Protein AF-A0A9D7IY00-F1 (afdb_monomer_lite)

Radius of gyration: 19.32 Å; chains: 1; bounding box: 45×52×50 Å

Secondary structure (DSSP, 8-state):
----HHHHHHHHHHHHHHHHHHHHHHHHHSS--SS-THHHHHHHHHHHHHHHHHS-HHHHHHHHHHHHHHHHHHHHHHHH-TTT-S----TTS-SEETTEETTHHHHHHHHHHHHHHHHHHHHHS-HHHHHHHHHTTTS-----

Structure (mmCIF, N/CA/C/O backbone):
data_AF-A0A9D7IY00-F1
#
_entry.id   AF-A0A9D7IY00-F1
#
loop_
_atom_site.group_PDB
_atom_site.id
_atom_site.type_symbol
_atom_site.label_atom_id
_atom_site.label_alt_id
_atom_site.label_comp_id
_atom_site.label_asym_id
_atom_site.label_entity_id
_atom_site.label_seq_id
_atom_site.pdbx_PDB_ins_code
_atom_site.Cartn_x
_atom_site.Cartn_y
_atom_site.Cartn_z
_atom_site.occupancy
_atom_site.B_iso_or_equiv
_atom_site.auth_seq_id
_atom_site.auth_comp_id
_atom_site.auth_asym_id
_atom_site.auth_atom_id
_atom_site.pdbx_PDB_model_num
ATOM 1 N N . MET A 1 1 ? -15.629 5.631 11.033 1.00 48.62 1 MET A N 1
ATOM 2 C CA . MET A 1 1 ? -16.657 5.707 9.972 1.00 48.62 1 MET A CA 1
ATOM 3 C C . MET A 1 1 ? -17.223 4.306 9.807 1.00 48.62 1 MET A C 1
ATOM 5 O O . MET A 1 1 ? -16.429 3.387 9.663 1.00 48.62 1 MET A O 1
ATOM 9 N N . LYS A 1 2 ? -18.539 4.094 9.934 1.00 55.34 2 LYS A N 1
ATOM 10 C CA . LYS A 1 2 ? -19.134 2.770 9.677 1.00 55.34 2 LYS A CA 1
ATOM 11 C C . LYS A 1 2 ? -19.078 2.538 8.167 1.00 55.34 2 LYS A C 1
ATOM 13 O O . LYS A 1 2 ? -19.921 3.052 7.443 1.00 55.34 2 LYS A O 1
ATOM 18 N N . PHE A 1 3 ? -18.034 1.866 7.693 1.00 66.94 3 PHE A N 1
ATOM 19 C CA . PHE A 1 3 ? -17.904 1.532 6.280 1.00 66.94 3 PHE A CA 1
ATOM 20 C C . PHE A 1 3 ? -19.067 0.611 5.888 1.00 66.94 3 PHE A C 1
ATOM 22 O O . PHE A 1 3 ? -19.415 -0.298 6.649 1.00 66.94 3 PHE A O 1
ATOM 29 N N . ASN A 1 4 ? -19.712 0.866 4.747 1.00 83.38 4 ASN A N 1
ATOM 30 C CA . ASN A 1 4 ? -20.816 0.024 4.298 1.00 83.38 4 ASN A CA 1
ATOM 31 C C . ASN A 1 4 ? -20.279 -1.399 4.090 1.00 83.38 4 ASN A C 1
ATOM 33 O O . ASN A 1 4 ? -19.357 -1.599 3.298 1.00 83.38 4 ASN A O 1
ATOM 37 N N . ARG A 1 5 ? -20.841 -2.379 4.808 1.00 86.56 5 ARG A N 1
ATOM 38 C CA . ARG A 1 5 ? -20.396 -3.781 4.753 1.00 86.56 5 ARG A CA 1
ATOM 39 C C . ARG A 1 5 ? -20.371 -4.309 3.321 1.00 86.56 5 ARG A C 1
ATOM 41 O O . ARG A 1 5 ? -19.444 -5.020 2.964 1.00 86.56 5 ARG A O 1
ATOM 48 N N . ILE A 1 6 ? -21.332 -3.884 2.499 1.00 89.62 6 ILE A N 1
ATOM 49 C CA . ILE A 1 6 ? -21.407 -4.249 1.081 1.00 89.62 6 ILE A CA 1
ATOM 50 C C . ILE A 1 6 ? -20.176 -3.735 0.326 1.00 89.62 6 ILE A C 1
ATOM 52 O O . ILE A 1 6 ? -19.508 -4.503 -0.357 1.00 89.62 6 ILE A O 1
ATOM 56 N N . VAL A 1 7 ? -19.828 -2.457 0.496 1.00 90.75 7 VAL A N 1
ATOM 57 C CA . VAL A 1 7 ? -18.662 -1.854 -0.171 1.00 90.75 7 VAL A CA 1
ATOM 58 C C . VAL A 1 7 ? -17.374 -2.534 0.285 1.00 90.75 7 VAL A C 1
ATOM 60 O O . VAL A 1 7 ? -16.514 -2.825 -0.538 1.00 90.75 7 VAL A O 1
ATOM 63 N N . PHE A 1 8 ? -17.250 -2.845 1.579 1.00 92.25 8 PHE A N 1
ATOM 64 C CA . PHE A 1 8 ? -16.081 -3.563 2.091 1.00 92.25 8 PHE A CA 1
ATOM 65 C C . PHE A 1 8 ? -15.937 -4.939 1.435 1.00 92.25 8 PHE A C 1
ATOM 67 O O . PHE A 1 8 ? -14.863 -5.278 0.945 1.00 92.25 8 PHE A O 1
ATOM 74 N N . SER A 1 9 ? -17.026 -5.709 1.370 1.00 93.25 9 SER A N 1
ATOM 75 C CA . SER A 1 9 ? -17.038 -7.019 0.718 1.00 93.25 9 SER A CA 1
ATOM 76 C C . SER A 1 9 ? -16.682 -6.938 -0.767 1.00 93.25 9 SER A C 1
ATOM 78 O O . SER A 1 9 ? -15.935 -7.785 -1.249 1.00 93.25 9 SER A O 1
ATOM 80 N N . ILE A 1 10 ? -17.150 -5.907 -1.478 1.00 95.38 10 ILE A N 1
ATOM 81 C CA . ILE A 1 10 ? -16.789 -5.673 -2.884 1.00 95.38 10 ILE A CA 1
ATOM 82 C C . ILE A 1 10 ? -15.284 -5.424 -3.022 1.00 95.38 10 ILE A C 1
ATOM 84 O O . ILE A 1 10 ? -14.643 -6.051 -3.861 1.00 95.38 10 ILE A O 1
ATOM 88 N N . LEU A 1 11 ? -14.703 -4.562 -2.182 1.00 95.38 11 LEU A N 1
ATOM 89 C CA . LEU A 1 11 ? -13.265 -4.275 -2.219 1.00 95.38 11 LEU A CA 1
ATOM 90 C C . LEU A 1 11 ? -12.424 -5.523 -1.925 1.00 95.38 11 LEU A C 1
ATOM 92 O O . LEU A 1 11 ? -11.430 -5.766 -2.604 1.00 95.38 11 LEU A O 1
ATOM 96 N N . VAL A 1 12 ? -12.839 -6.337 -0.949 1.00 95.88 12 VAL A N 1
ATOM 97 C CA . VAL A 1 12 ? -12.171 -7.609 -0.630 1.00 95.88 12 VAL A CA 1
ATOM 98 C C . VAL A 1 12 ? -12.270 -8.587 -1.799 1.00 95.88 12 VAL A C 1
ATOM 100 O O . VAL A 1 12 ? -11.276 -9.219 -2.147 1.00 95.88 12 VAL A O 1
ATOM 103 N N . CYS A 1 13 ? -13.441 -8.697 -2.430 1.00 97.00 13 CYS A N 1
ATOM 104 C CA . CYS A 1 13 ? -13.633 -9.562 -3.591 1.00 97.00 13 CYS A CA 1
ATOM 105 C C . CYS A 1 13 ? -12.755 -9.116 -4.768 1.00 97.00 13 CYS A C 1
ATOM 107 O O . CYS A 1 13 ? -12.029 -9.934 -5.329 1.00 97.00 13 CYS A O 1
ATOM 109 N N . ALA A 1 14 ? -12.733 -7.817 -5.077 1.00 96.56 14 ALA A N 1
ATOM 110 C CA . ALA A 1 14 ? -11.860 -7.259 -6.105 1.00 96.56 14 ALA A CA 1
ATOM 111 C C . ALA A 1 14 ? -10.378 -7.553 -5.814 1.00 96.56 14 ALA A C 1
ATOM 113 O O . ALA A 1 14 ? -9.643 -7.981 -6.703 1.00 96.56 14 ALA A O 1
ATOM 114 N N . TYR A 1 15 ? -9.952 -7.406 -4.556 1.00 96.38 15 TYR A N 1
ATOM 115 C CA . TYR A 1 15 ? -8.581 -7.697 -4.143 1.00 96.38 15 TYR A CA 1
ATOM 116 C C . TYR A 1 15 ? -8.236 -9.176 -4.307 1.00 96.38 15 TYR A C 1
ATOM 118 O O . TYR A 1 15 ? -7.178 -9.503 -4.841 1.00 96.38 15 TYR A O 1
ATOM 126 N N . ALA A 1 16 ? -9.145 -10.069 -3.912 1.00 96.19 16 ALA A N 1
ATOM 127 C CA . ALA A 1 16 ? -8.974 -11.508 -4.071 1.00 96.19 16 ALA A CA 1
ATOM 128 C C . ALA A 1 16 ? -8.878 -11.919 -5.549 1.00 96.19 16 ALA A C 1
ATOM 130 O O . ALA A 1 16 ? -8.030 -12.739 -5.893 1.00 96.19 16 ALA A O 1
ATOM 131 N N . VAL A 1 17 ? -9.689 -11.319 -6.428 1.00 95.81 17 VAL A N 1
ATOM 132 C CA . VAL A 1 17 ? -9.626 -11.560 -7.879 1.00 95.81 17 VAL A CA 1
ATOM 133 C C . VAL A 1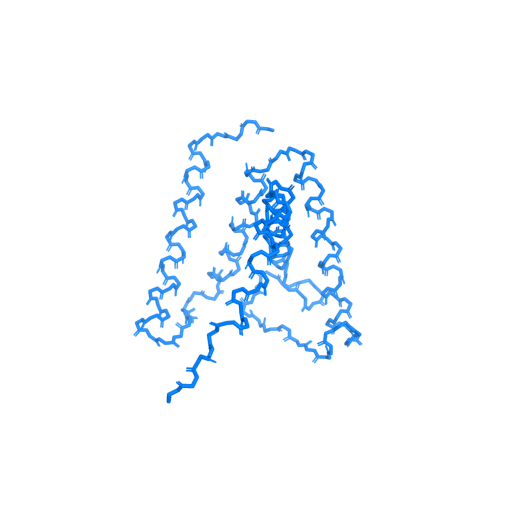 17 ? -8.281 -11.117 -8.447 1.00 95.81 17 VAL A C 1
ATOM 135 O O . VAL A 1 17 ? -7.642 -11.884 -9.164 1.00 95.81 17 VAL A O 1
ATOM 138 N N . MET A 1 18 ? -7.811 -9.916 -8.098 1.00 94.38 18 MET A N 1
ATOM 139 C CA . MET A 1 18 ? -6.505 -9.429 -8.552 1.00 94.38 18 MET A CA 1
ATOM 140 C C . MET A 1 18 ? -5.354 -10.287 -8.023 1.00 94.38 18 MET A C 1
ATOM 142 O O . MET A 1 18 ? -4.427 -10.598 -8.768 1.00 94.38 18 MET A O 1
ATOM 146 N N . TRP A 1 19 ? -5.427 -10.703 -6.758 1.00 94.06 19 TRP A N 1
ATOM 147 C CA . TRP A 1 19 ? -4.439 -11.589 -6.149 1.00 94.06 19 TRP A CA 1
ATOM 148 C C . TRP A 1 19 ? -4.385 -12.943 -6.862 1.00 94.06 19 TRP A C 1
ATOM 150 O O . TRP A 1 19 ? -3.308 -13.393 -7.249 1.00 94.06 19 TRP A O 1
ATOM 160 N N . ALA A 1 20 ? -5.547 -13.564 -7.090 1.00 94.00 20 ALA A N 1
ATOM 161 C CA . ALA A 1 20 ? -5.649 -14.848 -7.773 1.00 94.00 20 ALA A CA 1
ATOM 162 C C . ALA A 1 20 ? -5.193 -14.753 -9.235 1.00 94.00 20 ALA A C 1
ATOM 164 O O . ALA A 1 20 ? -4.483 -15.636 -9.706 1.00 94.00 20 ALA A O 1
ATOM 165 N N . GLY A 1 21 ? -5.543 -13.671 -9.936 1.00 91.19 21 GLY A N 1
ATOM 166 C CA . GLY A 1 21 ? -5.091 -13.419 -11.304 1.00 91.19 21 GLY A CA 1
ATOM 167 C C . GLY A 1 21 ? -3.577 -13.223 -11.392 1.00 91.19 21 GLY A C 1
ATOM 168 O O . GLY A 1 21 ? -2.925 -13.849 -12.224 1.00 91.19 21 GLY A O 1
ATOM 169 N N . GLY A 1 22 ? -3.002 -12.415 -10.496 1.00 88.81 22 GLY A N 1
ATOM 170 C CA . GLY A 1 22 ? -1.556 -12.194 -10.428 1.00 88.81 22 GLY A CA 1
ATOM 171 C C . GLY A 1 22 ? -0.784 -13.474 -10.108 1.00 88.81 22 GLY A C 1
ATOM 172 O O . GLY A 1 22 ? 0.179 -13.805 -10.802 1.00 88.81 22 GLY A O 1
ATOM 173 N N . LEU A 1 23 ? -1.241 -14.231 -9.106 1.00 90.25 23 LEU A N 1
ATOM 174 C CA . LEU A 1 23 ? -0.638 -15.510 -8.737 1.00 90.25 23 LEU A CA 1
ATOM 175 C C . LEU A 1 23 ? -0.795 -16.553 -9.851 1.00 90.25 23 LEU A C 1
ATOM 177 O O . LEU A 1 23 ? 0.167 -17.237 -10.186 1.00 90.25 23 LEU A O 1
ATOM 181 N N . GLY A 1 24 ? -1.980 -16.648 -10.455 1.00 91.56 24 GLY A N 1
ATOM 182 C CA . GLY A 1 24 ? -2.261 -17.566 -11.555 1.00 91.56 24 GLY A CA 1
ATOM 183 C C . GLY A 1 24 ? -1.379 -17.291 -12.769 1.00 91.56 24 GLY A C 1
ATOM 184 O O . GLY A 1 24 ? -0.765 -18.212 -13.299 1.00 91.56 24 GLY A O 1
ATOM 185 N N . HIS A 1 25 ? -1.234 -16.026 -13.166 1.00 89.75 25 HIS A N 1
ATOM 186 C CA . HIS A 1 25 ? -0.357 -15.651 -14.274 1.00 89.75 25 HIS A CA 1
ATOM 187 C C . HIS A 1 25 ? 1.113 -15.982 -13.966 1.00 89.75 25 HIS A C 1
ATOM 189 O O . HIS A 1 25 ? 1.822 -16.503 -14.826 1.00 89.75 25 HIS A O 1
ATOM 195 N N . TYR A 1 26 ? 1.567 -15.759 -12.728 1.00 88.00 26 TYR A N 1
ATOM 196 C CA . TYR A 1 26 ? 2.929 -16.108 -12.322 1.00 88.00 26 TYR A CA 1
ATOM 197 C C . TYR A 1 26 ? 3.174 -17.625 -12.316 1.00 88.00 26 TYR A C 1
ATOM 199 O O . TYR A 1 26 ? 4.203 -18.073 -12.811 1.00 88.00 26 TYR A O 1
ATOM 207 N N . ILE A 1 27 ? 2.225 -18.424 -11.816 1.00 92.94 27 ILE A N 1
ATOM 208 C CA . ILE A 1 27 ? 2.336 -19.892 -11.788 1.00 92.94 27 ILE A CA 1
ATOM 209 C C . ILE A 1 27 ? 2.292 -20.481 -13.204 1.00 92.94 27 ILE A C 1
ATOM 211 O O . ILE A 1 27 ? 3.067 -21.381 -13.512 1.00 92.94 27 ILE A O 1
ATOM 215 N N . LEU A 1 28 ? 1.399 -19.988 -14.067 1.00 93.06 28 LEU A N 1
ATOM 216 C CA . LEU A 1 28 ? 1.190 -20.549 -15.405 1.00 93.06 28 LEU A CA 1
ATOM 217 C C . LEU A 1 28 ? 2.241 -20.089 -16.422 1.00 93.06 28 LEU A C 1
ATOM 219 O O . LEU A 1 28 ? 2.612 -20.857 -17.305 1.00 93.06 28 LEU A O 1
ATOM 223 N N . LEU A 1 29 ? 2.693 -18.835 -16.329 1.00 89.88 29 LEU A N 1
ATOM 224 C CA . LEU A 1 29 ? 3.535 -18.200 -17.351 1.00 89.88 29 LEU A CA 1
ATOM 225 C C . LEU A 1 29 ? 4.916 -17.780 -16.829 1.00 89.88 29 LEU A C 1
ATOM 227 O O . LEU A 1 29 ? 5.725 -17.278 -17.608 1.00 89.88 29 LEU A O 1
ATOM 231 N N . GLY A 1 30 ? 5.197 -17.948 -15.531 1.00 89.44 30 GLY A N 1
ATOM 232 C CA . GLY A 1 30 ? 6.494 -17.633 -14.916 1.00 89.44 30 GLY A CA 1
ATOM 233 C C . GLY A 1 30 ? 6.835 -16.141 -14.858 1.00 89.44 30 GLY A C 1
ATOM 234 O O . GLY A 1 30 ? 7.969 -15.773 -14.562 1.00 89.44 30 GLY A O 1
ATOM 235 N N . ARG A 1 31 ? 5.882 -15.262 -15.181 1.00 81.56 31 ARG A N 1
ATOM 236 C CA . ARG A 1 31 ? 6.089 -13.811 -15.284 1.00 81.56 31 ARG A CA 1
ATOM 237 C C . ARG A 1 31 ? 4.832 -13.054 -14.867 1.00 81.56 31 ARG A C 1
ATOM 239 O O . ARG A 1 31 ? 3.758 -13.648 -14.888 1.00 81.56 31 ARG A O 1
ATOM 246 N N . PRO A 1 32 ? 4.919 -11.771 -14.488 1.00 80.56 32 PRO A N 1
ATOM 247 C CA . PRO A 1 32 ? 3.735 -10.934 -14.312 1.00 80.56 32 PRO A CA 1
ATOM 248 C C . PRO A 1 32 ? 3.048 -10.632 -15.661 1.00 80.56 32 PRO A C 1
ATOM 250 O O . PRO A 1 32 ? 3.703 -10.714 -16.706 1.00 80.56 32 PRO A O 1
ATOM 253 N N . PRO A 1 33 ? 1.748 -10.284 -15.653 1.00 80.12 33 PRO A N 1
ATOM 254 C CA . PRO A 1 33 ? 1.024 -9.872 -16.855 1.00 80.12 33 PRO A CA 1
ATOM 255 C C . PRO A 1 33 ? 1.627 -8.581 -17.415 1.00 80.12 33 PRO A C 1
ATOM 257 O O . PRO A 1 33 ? 1.570 -7.525 -16.786 1.00 80.12 33 PRO A O 1
ATOM 260 N N . LEU A 1 34 ? 2.254 -8.683 -18.588 1.00 80.50 34 LEU A N 1
ATOM 261 C CA . LEU A 1 34 ? 2.904 -7.555 -19.272 1.00 80.50 34 LEU A CA 1
ATOM 262 C C . LEU A 1 34 ? 1.895 -6.700 -20.052 1.00 80.50 34 LEU A C 1
ATOM 264 O O . LEU A 1 34 ? 2.137 -5.527 -20.313 1.00 80.50 34 LEU A O 1
ATOM 268 N N . ASP A 1 35 ? 0.762 -7.298 -20.399 1.00 84.94 35 ASP A N 1
ATOM 269 C CA . ASP A 1 35 ? -0.404 -6.700 -21.046 1.00 84.94 35 ASP A CA 1
ATOM 270 C C . ASP A 1 35 ? -1.238 -5.827 -20.091 1.00 84.94 35 ASP A C 1
ATOM 272 O O . ASP A 1 35 ? -2.010 -4.978 -20.538 1.00 84.94 35 ASP A O 1
ATOM 276 N N . ALA A 1 36 ? -1.040 -5.973 -18.777 1.00 86.50 36 ALA A N 1
ATOM 277 C CA . ALA A 1 36 ? -1.718 -5.190 -17.747 1.00 86.50 36 ALA A CA 1
ATOM 278 C C . ALA A 1 36 ? -0.722 -4.518 -16.775 1.00 86.50 36 ALA A C 1
ATOM 280 O O . ALA A 1 36 ? -0.722 -4.826 -15.580 1.00 86.50 36 ALA A O 1
ATOM 281 N N . PRO A 1 37 ? 0.102 -3.551 -17.234 1.00 84.88 37 PRO A N 1
ATOM 282 C CA . PRO A 1 37 ? 1.113 -2.898 -16.390 1.00 84.88 37 PRO A CA 1
ATOM 283 C C . PRO A 1 37 ? 0.504 -2.147 -15.191 1.00 84.88 37 PRO A C 1
ATOM 285 O O . PRO A 1 37 ? 1.108 -2.051 -14.128 1.00 84.88 37 PRO A O 1
ATOM 288 N N . TRP A 1 38 ? -0.739 -1.678 -15.322 1.00 89.69 38 TRP A N 1
ATOM 289 C CA . TRP A 1 38 ? -1.488 -1.000 -14.261 1.00 89.69 38 TRP A CA 1
ATOM 290 C C . TRP A 1 38 ? -1.897 -1.925 -13.104 1.00 89.69 38 TRP A C 1
ATOM 292 O O . TRP A 1 38 ? -2.216 -1.436 -12.016 1.00 89.69 38 TRP A O 1
ATOM 302 N N . ALA A 1 39 ? -1.907 -3.247 -13.313 1.00 92.31 39 ALA A N 1
ATOM 303 C CA . ALA A 1 39 ? -2.459 -4.201 -12.355 1.00 92.31 39 ALA A CA 1
ATOM 304 C C . ALA A 1 39 ? -1.699 -4.183 -11.023 1.00 92.31 39 ALA A C 1
ATOM 306 O O . ALA A 1 39 ? -2.321 -4.222 -9.963 1.00 92.31 39 ALA A O 1
ATOM 307 N N . ALA A 1 40 ? -0.370 -4.049 -11.061 1.00 91.69 40 ALA A N 1
ATOM 308 C CA . ALA A 1 40 ? 0.455 -3.983 -9.856 1.00 91.69 40 ALA A CA 1
ATOM 309 C C . ALA A 1 40 ? 0.152 -2.725 -9.020 1.00 91.69 40 ALA A C 1
ATOM 311 O O . ALA A 1 40 ? -0.077 -2.821 -7.812 1.00 91.69 40 ALA A O 1
ATOM 312 N N . SER A 1 41 ? 0.068 -1.557 -9.667 1.00 94.81 41 SER A N 1
ATOM 313 C CA . SER A 1 41 ? -0.312 -0.303 -9.006 1.00 94.81 41 SER A CA 1
ATOM 314 C C . SER A 1 41 ? -1.717 -0.371 -8.412 1.00 94.81 41 SER A C 1
ATOM 316 O O . SER A 1 41 ? -1.915 -0.017 -7.250 1.00 94.81 41 SER A O 1
ATOM 318 N N . ALA A 1 42 ? -2.693 -0.860 -9.180 1.00 94.81 42 ALA A N 1
ATOM 319 C CA . ALA A 1 42 ? -4.072 -0.989 -8.720 1.00 94.81 42 ALA A CA 1
ATOM 320 C C . ALA A 1 42 ? -4.199 -1.974 -7.546 1.00 94.81 42 ALA A C 1
ATOM 322 O O . ALA A 1 42 ? -4.915 -1.690 -6.585 1.00 94.81 42 ALA A O 1
ATOM 323 N N . PHE A 1 43 ? -3.456 -3.082 -7.571 1.00 95.19 43 PHE A N 1
ATOM 324 C CA . PHE A 1 43 ? -3.428 -4.061 -6.487 1.00 95.19 43 PHE A CA 1
ATOM 325 C C . PHE A 1 43 ? -2.898 -3.455 -5.180 1.00 95.19 43 PHE A C 1
ATOM 327 O O . PHE A 1 43 ? -3.516 -3.617 -4.125 1.00 95.19 43 PHE A O 1
ATOM 334 N N . LEU A 1 44 ? -1.788 -2.711 -5.249 1.00 96.00 44 LEU A N 1
ATOM 335 C CA . LEU A 1 44 ? -1.216 -2.029 -4.085 1.00 96.00 44 LEU A CA 1
ATOM 336 C C . LEU A 1 44 ? -2.140 -0.932 -3.550 1.00 96.00 44 LEU A C 1
ATOM 338 O O . LEU A 1 44 ? -2.340 -0.848 -2.338 1.00 96.00 44 LEU A O 1
ATOM 342 N N . LEU A 1 45 ? -2.742 -0.128 -4.430 1.00 96.75 45 LEU A N 1
ATOM 343 C CA . LEU A 1 45 ? -3.721 0.886 -4.028 1.00 96.75 45 LEU A CA 1
ATOM 344 C C . LEU A 1 45 ? -4.918 0.255 -3.318 1.00 96.75 45 LEU A C 1
ATOM 346 O O . LEU A 1 45 ? -5.323 0.722 -2.254 1.00 96.75 45 LEU A O 1
ATOM 350 N N . LEU A 1 46 ? -5.454 -0.833 -3.870 1.00 97.06 46 LEU A N 1
ATOM 351 C CA . LEU A 1 46 ? -6.577 -1.549 -3.280 1.00 97.06 46 LEU A CA 1
ATOM 352 C C . LEU A 1 46 ? -6.221 -2.127 -1.903 1.00 97.06 46 LEU A C 1
ATOM 354 O O . LEU A 1 46 ? -7.025 -2.025 -0.975 1.00 97.06 46 LEU A O 1
ATOM 358 N N . ALA A 1 47 ? -5.001 -2.648 -1.736 1.00 96.94 47 ALA A N 1
ATOM 359 C CA . ALA A 1 47 ? -4.492 -3.084 -0.436 1.00 96.94 47 ALA A CA 1
ATOM 360 C C . ALA A 1 47 ? -4.451 -1.929 0.581 1.00 96.94 47 ALA A C 1
ATOM 362 O O . ALA A 1 47 ? -4.924 -2.078 1.709 1.00 96.94 47 ALA A O 1
ATOM 363 N N . GLY A 1 48 ? -3.939 -0.761 0.179 1.00 96.44 48 GLY A N 1
ATOM 364 C CA . GLY A 1 48 ? -3.905 0.437 1.021 1.00 96.44 48 GLY A CA 1
ATOM 365 C C . GLY A 1 48 ? -5.301 0.911 1.431 1.00 96.44 48 GLY A C 1
ATOM 366 O O . GLY A 1 48 ? -5.549 1.173 2.610 1.00 96.44 48 GLY A O 1
ATOM 367 N N . ILE A 1 49 ? -6.243 0.946 0.482 1.00 95.62 49 ILE A N 1
ATOM 368 C CA . ILE A 1 49 ? -7.649 1.290 0.740 1.00 95.62 49 ILE A CA 1
ATOM 369 C C . ILE A 1 49 ? -8.268 0.312 1.743 1.00 95.62 49 ILE A C 1
ATOM 371 O O . ILE A 1 49 ? -8.929 0.749 2.686 1.00 95.62 49 ILE A O 1
ATOM 375 N N . LEU A 1 50 ? -8.034 -0.993 1.581 1.00 95.62 50 LEU A N 1
ATOM 376 C CA . LEU A 1 50 ? -8.538 -2.009 2.506 1.00 95.62 50 LEU A CA 1
ATOM 377 C C . LEU A 1 50 ? -7.984 -1.826 3.921 1.00 95.62 50 LEU A C 1
ATOM 379 O O . LEU A 1 50 ? -8.759 -1.905 4.873 1.00 95.62 50 LEU A O 1
ATOM 383 N N . VAL A 1 51 ? -6.692 -1.511 4.068 1.00 95.69 51 VAL A N 1
ATOM 384 C CA . VAL A 1 51 ? -6.077 -1.227 5.378 1.00 95.69 51 VAL A CA 1
ATOM 385 C C . VAL A 1 51 ? -6.752 -0.041 6.065 1.00 95.69 51 VAL A C 1
ATOM 387 O O . VAL A 1 51 ? -7.065 -0.120 7.257 1.00 95.69 51 VAL A O 1
ATOM 390 N N . ILE A 1 52 ? -7.013 1.043 5.332 1.00 94.25 52 ILE A N 1
ATOM 391 C CA . ILE A 1 52 ? -7.712 2.215 5.875 1.00 94.25 52 ILE A CA 1
ATOM 392 C C . ILE A 1 52 ? -9.170 1.886 6.206 1.00 94.25 52 ILE A C 1
ATOM 394 O O . ILE A 1 52 ? -9.652 2.283 7.268 1.00 94.25 52 ILE A O 1
ATOM 398 N N . ALA A 1 53 ? -9.859 1.135 5.343 1.00 92.50 53 ALA A N 1
ATOM 399 C CA . ALA A 1 53 ? -11.251 0.735 5.540 1.00 92.50 53 ALA A CA 1
ATOM 400 C C . ALA A 1 53 ? -11.434 -0.231 6.724 1.00 92.50 53 ALA A C 1
ATOM 402 O O . ALA A 1 53 ? -12.475 -0.197 7.382 1.00 92.50 53 ALA A O 1
ATOM 403 N N . SER A 1 54 ? -10.430 -1.063 7.025 1.00 91.31 54 SER A N 1
ATOM 404 C CA . SER A 1 54 ? -10.438 -1.974 8.177 1.00 91.31 54 SER A CA 1
ATOM 405 C C . SER A 1 54 ? -9.970 -1.329 9.487 1.00 91.31 54 SER A C 1
ATOM 407 O O . SER A 1 54 ? -10.073 -1.953 10.543 1.00 91.31 54 SER A O 1
ATOM 409 N N . SER A 1 55 ? -9.427 -0.112 9.438 1.00 89.69 55 SER A N 1
ATOM 410 C CA .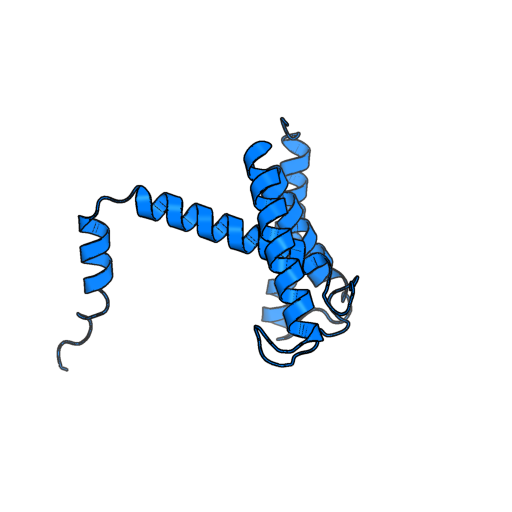 SER A 1 55 ? -8.837 0.567 10.595 1.00 89.69 55 SER A CA 1
ATOM 411 C C . SER A 1 55 ? -9.803 1.567 11.240 1.00 89.69 55 SER A C 1
ATOM 413 O O . SER A 1 55 ? -10.714 2.106 10.608 1.00 89.69 55 SER A O 1
ATOM 415 N N . SER A 1 56 ? -9.623 1.827 12.540 1.00 88.50 56 SER A N 1
ATOM 416 C CA . SER A 1 56 ? -10.364 2.896 13.220 1.00 88.50 56 SER A CA 1
ATOM 417 C C . SER A 1 56 ? -9.896 4.269 12.719 1.00 88.50 56 SER A C 1
ATOM 419 O O . SER A 1 56 ? -8.762 4.410 12.283 1.00 88.50 56 SER A O 1
ATOM 421 N N . GLY A 1 57 ? -10.723 5.317 12.812 1.00 84.25 57 GLY A N 1
ATOM 422 C CA . GLY A 1 57 ? -10.368 6.630 12.243 1.00 84.25 57 GLY A CA 1
ATOM 423 C C . GLY A 1 57 ? -9.062 7.225 12.794 1.00 84.25 57 GLY A C 1
ATOM 424 O O . GLY A 1 57 ? -8.269 7.778 12.037 1.00 84.25 57 GLY A O 1
ATOM 425 N N . ARG A 1 58 ? -8.804 7.060 14.099 1.00 87.62 58 ARG A N 1
ATOM 426 C CA . ARG A 1 58 ? -7.544 7.495 14.725 1.00 87.62 58 ARG A CA 1
ATOM 427 C C . ARG A 1 58 ? -6.365 6.647 14.249 1.00 87.62 58 ARG A C 1
ATOM 429 O O . ARG A 1 58 ? -5.305 7.195 13.969 1.00 87.62 58 ARG A O 1
ATOM 436 N N . ASP A 1 59 ? -6.564 5.338 14.118 1.00 89.25 59 ASP A N 1
ATOM 437 C CA . ASP A 1 59 ? -5.528 4.427 13.630 1.00 89.25 59 ASP A CA 1
ATOM 438 C C . ASP A 1 59 ? -5.173 4.685 12.171 1.00 89.25 59 ASP A C 1
ATOM 440 O O . ASP A 1 59 ? -3.994 4.704 11.835 1.00 89.25 59 ASP A O 1
ATOM 444 N N . SER A 1 60 ? -6.171 4.933 11.325 1.00 91.88 60 SER A N 1
ATOM 445 C CA . SER A 1 60 ? -5.986 5.281 9.919 1.00 91.88 60 SER A CA 1
ATOM 446 C C . SER A 1 60 ? -5.155 6.551 9.766 1.00 91.88 60 SER A C 1
ATOM 448 O O . SER A 1 60 ? -4.267 6.593 8.921 1.00 91.88 60 SER A O 1
ATOM 450 N N . LEU A 1 61 ? -5.380 7.560 10.615 1.00 93.50 61 LEU A N 1
ATOM 451 C CA . LEU A 1 61 ? -4.581 8.786 10.599 1.00 93.50 61 LEU A CA 1
ATOM 452 C C . LEU A 1 61 ? -3.130 8.526 11.025 1.00 93.50 61 LEU A C 1
ATOM 454 O O . LEU A 1 61 ? -2.207 9.008 10.374 1.00 93.50 61 LEU A O 1
ATOM 458 N N . SER A 1 62 ? -2.919 7.737 12.084 1.00 94.38 62 SER A N 1
ATOM 459 C CA . SER A 1 62 ? -1.570 7.347 12.511 1.00 94.38 62 SER A CA 1
ATOM 460 C C . SER A 1 62 ? -0.842 6.513 11.453 1.00 94.38 62 SER A C 1
ATOM 462 O O . SER A 1 62 ? 0.346 6.731 11.227 1.00 94.38 62 SER A O 1
ATOM 464 N N . LEU A 1 63 ? -1.541 5.589 10.786 1.00 95.31 63 LEU A N 1
ATOM 465 C CA . LEU A 1 63 ? -0.990 4.785 9.693 1.00 95.31 63 LEU A CA 1
ATOM 466 C C . LEU A 1 63 ? -0.632 5.651 8.489 1.00 95.31 63 LEU A C 1
ATOM 468 O O . LEU A 1 63 ? 0.451 5.483 7.943 1.00 95.31 63 LEU A O 1
ATOM 472 N N . LEU A 1 64 ? -1.499 6.590 8.107 1.00 96.00 64 LEU A N 1
ATOM 473 C CA . LEU A 1 64 ? -1.233 7.500 6.998 1.00 96.00 64 LEU A CA 1
ATOM 474 C C . LEU A 1 64 ? -0.028 8.397 7.299 1.00 96.00 64 LEU A C 1
ATOM 476 O O . LEU A 1 64 ? 0.852 8.530 6.459 1.00 96.00 64 LEU A O 1
ATOM 480 N N . ALA A 1 65 ? 0.053 8.959 8.508 1.00 96.44 65 ALA A N 1
ATOM 481 C CA . ALA A 1 65 ? 1.192 9.775 8.920 1.00 96.44 65 ALA A CA 1
ATOM 482 C C . ALA A 1 65 ? 2.507 8.978 8.889 1.00 96.44 65 ALA A C 1
ATOM 484 O O . ALA A 1 65 ? 3.498 9.438 8.326 1.00 96.44 65 ALA A O 1
ATOM 485 N N . ALA A 1 66 ? 2.509 7.762 9.440 1.00 96.06 66 ALA A N 1
ATOM 486 C CA . ALA A 1 66 ? 3.687 6.901 9.436 1.00 96.06 66 ALA A CA 1
ATOM 487 C C . ALA A 1 66 ? 4.065 6.431 8.019 1.00 96.06 66 ALA A C 1
ATOM 489 O O . ALA A 1 66 ? 5.246 6.403 7.675 1.00 96.06 66 ALA A O 1
ATOM 490 N N . ALA A 1 67 ? 3.080 6.125 7.173 1.00 96.56 67 ALA A N 1
ATOM 491 C CA . ALA A 1 67 ? 3.320 5.766 5.782 1.00 96.56 67 ALA A CA 1
ATOM 492 C C . ALA A 1 67 ? 3.879 6.938 4.971 1.00 96.56 67 ALA A C 1
ATOM 494 O O . ALA A 1 67 ? 4.768 6.727 4.153 1.00 96.56 67 ALA A O 1
ATOM 495 N N . SER A 1 68 ? 3.431 8.169 5.232 1.00 96.81 68 SER A N 1
ATOM 496 C CA . SER A 1 68 ? 4.007 9.371 4.620 1.00 96.81 68 SER A CA 1
ATOM 497 C C . SER A 1 68 ? 5.475 9.554 4.997 1.00 96.81 68 SER A C 1
ATOM 499 O O . SER A 1 68 ? 6.275 9.914 4.141 1.00 96.81 68 SER A O 1
ATOM 501 N N . ILE A 1 69 ? 5.860 9.258 6.244 1.00 96.62 69 ILE A N 1
ATOM 502 C CA . ILE A 1 69 ? 7.274 9.273 6.657 1.00 96.62 69 ILE A CA 1
ATOM 503 C C . ILE A 1 69 ? 8.069 8.213 5.885 1.00 96.62 69 ILE A C 1
ATOM 505 O O . ILE A 1 69 ? 9.138 8.520 5.361 1.00 96.62 69 ILE A O 1
ATOM 509 N N . GLY A 1 70 ? 7.539 6.993 5.761 1.00 95.12 70 GLY A N 1
ATOM 510 C CA . GLY A 1 70 ? 8.159 5.937 4.953 1.00 95.12 70 GLY A CA 1
ATOM 511 C C . GLY A 1 70 ? 8.306 6.330 3.480 1.00 95.12 70 GLY A C 1
ATOM 512 O O . GLY A 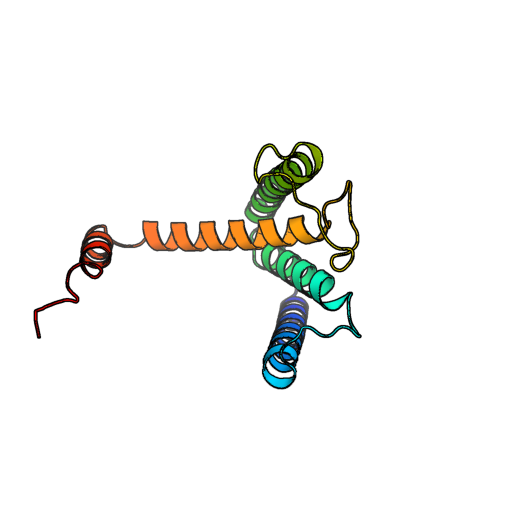1 70 ? 9.367 6.164 2.889 1.00 95.12 70 GLY A O 1
ATOM 513 N N . PHE A 1 71 ? 7.283 6.955 2.903 1.00 95.62 71 PHE A N 1
ATOM 514 C CA . PHE A 1 71 ? 7.320 7.459 1.533 1.00 95.62 71 PHE A CA 1
ATOM 515 C C . PHE A 1 71 ? 8.337 8.599 1.345 1.00 95.62 71 PHE A C 1
ATOM 517 O O . PHE A 1 71 ? 9.027 8.661 0.331 1.00 95.62 71 PHE A O 1
ATOM 524 N N . LEU A 1 72 ? 8.493 9.484 2.333 1.00 95.00 72 LEU A N 1
ATOM 525 C CA . LEU A 1 72 ? 9.565 10.482 2.317 1.00 95.00 72 LEU A CA 1
ATOM 526 C C . LEU A 1 72 ? 10.945 9.820 2.402 1.00 95.00 72 LEU A C 1
ATOM 528 O O . LEU A 1 72 ? 11.859 10.245 1.699 1.00 95.00 72 LEU A O 1
ATOM 532 N N . ALA A 1 73 ? 11.093 8.761 3.202 1.00 94.06 73 ALA A N 1
ATOM 533 C CA . ALA A 1 73 ? 12.325 7.979 3.251 1.00 94.06 73 ALA A CA 1
ATOM 534 C C . ALA A 1 73 ? 12.642 7.331 1.891 1.00 94.06 73 ALA A C 1
ATOM 536 O O . ALA A 1 73 ? 13.791 7.365 1.462 1.00 94.06 73 ALA A O 1
ATOM 537 N N . GLU A 1 74 ? 11.640 6.830 1.164 1.00 93.56 74 GLU A N 1
ATOM 538 C CA . GLU A 1 74 ? 11.801 6.349 -0.218 1.00 93.56 74 GLU A CA 1
ATOM 539 C C . GLU A 1 74 ? 12.307 7.457 -1.149 1.00 93.56 74 GLU A C 1
ATOM 541 O O . GLU A 1 74 ? 13.281 7.253 -1.871 1.00 93.56 74 GLU A O 1
ATOM 546 N N . ILE A 1 75 ? 11.711 8.655 -1.094 1.00 93.62 75 ILE A N 1
ATOM 547 C CA . ILE A 1 75 ? 12.144 9.796 -1.920 1.00 93.62 75 ILE A CA 1
ATOM 548 C C . ILE A 1 75 ? 13.596 10.165 -1.618 1.00 93.62 75 ILE A C 1
ATOM 550 O O . ILE A 1 75 ? 14.384 10.381 -2.542 1.00 93.62 75 ILE A O 1
ATOM 554 N N . LEU A 1 76 ? 13.964 10.232 -0.337 1.00 92.56 76 LEU A N 1
ATOM 555 C CA . LEU A 1 76 ? 15.341 10.505 0.068 1.00 92.56 76 LEU A CA 1
ATOM 556 C C . LEU A 1 76 ? 16.287 9.383 -0.379 1.00 92.56 76 LEU A C 1
ATOM 558 O O . LEU A 1 76 ? 17.398 9.661 -0.827 1.00 92.56 76 LEU A O 1
ATOM 562 N N . GLY A 1 77 ? 15.838 8.131 -0.303 1.00 91.69 77 GLY A N 1
ATOM 563 C CA . GLY A 1 77 ? 16.567 6.960 -0.773 1.00 91.69 77 GLY A CA 1
ATOM 564 C C . GLY A 1 77 ? 16.869 7.023 -2.268 1.00 91.69 77 GLY A C 1
ATOM 565 O O . GLY A 1 77 ? 18.031 6.924 -2.646 1.00 91.69 77 GLY A O 1
ATOM 566 N N . VAL A 1 78 ? 15.859 7.268 -3.106 1.00 91.50 78 VAL A N 1
ATOM 567 C CA . VAL A 1 78 ? 16.022 7.360 -4.568 1.00 91.50 78 VAL A CA 1
ATOM 568 C C . VAL A 1 78 ? 16.858 8.575 -4.971 1.00 91.50 78 VAL A C 1
ATOM 570 O O . VAL A 1 78 ? 17.696 8.478 -5.865 1.00 91.50 78 VAL A O 1
ATOM 573 N N . ARG A 1 79 ? 16.666 9.729 -4.319 1.00 88.94 79 ARG A N 1
ATOM 574 C CA . ARG A 1 79 ? 17.373 10.968 -4.693 1.00 88.94 79 ARG A CA 1
ATOM 575 C C . ARG A 1 79 ? 18.820 11.023 -4.228 1.00 88.94 79 ARG A C 1
ATOM 577 O O . ARG A 1 79 ? 19.653 11.559 -4.951 1.00 88.94 79 ARG A O 1
ATOM 584 N N . TYR A 1 80 ? 19.105 10.536 -3.024 1.00 87.50 80 TYR A N 1
ATOM 585 C CA . TYR A 1 80 ? 20.410 10.720 -2.384 1.00 87.50 80 TYR A CA 1
ATOM 586 C C . TYR A 1 80 ? 21.183 9.413 -2.189 1.00 87.50 80 TYR A C 1
ATOM 588 O O . TYR A 1 80 ? 22.336 9.457 -1.772 1.00 87.50 80 TYR A O 1
ATOM 596 N N . GLY A 1 81 ? 20.569 8.250 -2.433 1.00 83.44 81 GLY A N 1
ATOM 597 C CA . GLY A 1 81 ? 21.187 6.941 -2.189 1.00 83.44 81 GLY A CA 1
ATOM 598 C C . GLY A 1 81 ? 21.482 6.652 -0.712 1.00 83.44 81 GLY A C 1
ATOM 599 O O . GLY A 1 81 ? 22.148 5.670 -0.403 1.00 83.44 81 GLY A O 1
ATOM 600 N N . PHE A 1 82 ? 21.003 7.499 0.207 1.00 76.31 82 PHE A N 1
ATOM 601 C CA . PHE A 1 82 ? 21.451 7.525 1.601 1.00 76.31 82 PHE A CA 1
ATOM 602 C C . PHE A 1 82 ? 20.931 6.346 2.437 1.00 76.31 82 PHE A C 1
ATOM 604 O O . PHE A 1 82 ? 21.646 5.841 3.294 1.00 76.31 82 PHE A O 1
ATOM 611 N N . ILE A 1 83 ? 19.687 5.909 2.200 1.00 83.25 83 ILE A N 1
ATOM 612 C CA . ILE A 1 83 ? 19.018 4.901 3.045 1.00 83.25 83 ILE A CA 1
ATOM 613 C C . ILE A 1 83 ? 19.159 3.486 2.471 1.00 83.25 83 ILE A C 1
ATOM 615 O O . ILE A 1 83 ? 19.370 2.536 3.219 1.00 83.25 83 ILE A O 1
ATOM 619 N N . PHE A 1 84 ? 19.050 3.338 1.148 1.00 84.06 84 PHE A N 1
ATOM 620 C CA . PHE A 1 84 ? 18.911 2.033 0.490 1.00 84.06 84 PHE A CA 1
ATOM 621 C C . PHE A 1 84 ? 19.970 1.770 -0.589 1.00 84.06 84 PHE A C 1
ATOM 623 O O . PHE A 1 84 ? 19.786 0.867 -1.401 1.00 84.06 84 PHE A O 1
ATOM 630 N N . SER A 1 85 ? 21.072 2.536 -0.608 1.00 86.75 85 SER A N 1
ATOM 631 C CA . SER A 1 85 ? 21.989 2.619 -1.759 1.00 86.75 85 SER A CA 1
ATOM 632 C C . SER A 1 85 ? 21.308 3.259 -2.988 1.00 86.75 85 SER A C 1
ATOM 634 O O . SER A 1 85 ? 20.089 3.440 -2.985 1.00 86.75 85 SER A O 1
ATOM 636 N N . PRO A 1 86 ? 22.037 3.670 -4.039 1.00 86.25 86 PRO A N 1
ATOM 637 C CA . PRO A 1 86 ? 21.413 4.176 -5.258 1.00 86.25 86 PRO A CA 1
ATOM 638 C C . PRO A 1 86 ? 20.598 3.085 -5.968 1.00 86.25 86 PRO A C 1
ATOM 640 O O . PRO A 1 86 ? 21.136 2.049 -6.357 1.00 86.25 86 PRO A O 1
ATOM 643 N N . TYR A 1 87 ? 19.304 3.332 -6.171 1.00 87.62 87 TYR A N 1
ATOM 644 C CA . TYR A 1 87 ? 18.419 2.499 -6.988 1.00 87.62 87 TYR A CA 1
ATOM 645 C C . TYR A 1 87 ? 17.386 3.378 -7.703 1.00 87.62 87 TYR A C 1
ATOM 647 O O . TYR A 1 87 ? 17.174 4.535 -7.335 1.00 87.62 87 TYR A O 1
ATOM 655 N N . GLN A 1 88 ? 16.752 2.836 -8.743 1.00 88.19 88 GLN A N 1
ATOM 656 C CA . GLN A 1 88 ? 15.721 3.531 -9.513 1.00 88.19 88 GLN A CA 1
ATOM 657 C C . GLN A 1 88 ? 14.495 2.640 -9.683 1.00 88.19 88 GLN A C 1
ATOM 659 O O . GLN A 1 88 ? 14.616 1.447 -9.969 1.00 88.19 88 GLN A O 1
ATOM 664 N N . TYR A 1 89 ? 13.313 3.231 -9.512 1.00 89.06 89 TYR A N 1
ATOM 665 C CA . TYR A 1 89 ? 12.060 2.560 -9.827 1.00 89.06 89 TYR A CA 1
ATOM 666 C C . TYR A 1 89 ? 11.858 2.472 -11.338 1.00 89.06 89 TYR A C 1
ATOM 668 O O . TYR A 1 89 ? 12.181 3.390 -12.086 1.00 89.06 89 TYR A O 1
ATOM 676 N N . THR A 1 90 ? 11.302 1.348 -11.782 1.00 89.12 90 THR A N 1
ATOM 677 C CA . THR A 1 90 ? 10.910 1.151 -13.177 1.00 89.12 90 THR A CA 1
ATOM 678 C C . THR A 1 90 ? 9.580 1.837 -13.471 1.00 89.12 90 THR A C 1
ATOM 680 O O . THR A 1 90 ? 8.786 2.121 -12.573 1.00 89.12 90 THR A O 1
ATOM 683 N N . GLU A 1 91 ? 9.278 2.019 -14.755 1.00 85.44 91 GLU A N 1
ATOM 684 C CA . GLU A 1 91 ? 8.024 2.631 -15.212 1.00 85.44 91 GLU A CA 1
ATOM 685 C C . GLU A 1 91 ? 6.771 1.766 -14.967 1.00 85.44 91 GLU A C 1
ATOM 687 O O . GLU A 1 91 ? 5.666 2.191 -15.291 1.00 85.44 91 GLU A O 1
ATOM 692 N N . VAL A 1 92 ? 6.913 0.566 -14.390 1.00 88.44 92 VAL A N 1
ATOM 693 C CA . VAL A 1 92 ? 5.799 -0.368 -14.144 1.00 88.44 92 VAL A CA 1
ATOM 694 C C . VAL A 1 92 ? 4.828 0.176 -13.096 1.00 88.44 92 VAL A C 1
ATOM 696 O O . VAL A 1 92 ? 3.615 0.051 -13.248 1.00 88.44 92 VAL A O 1
ATOM 699 N N . LEU A 1 93 ? 5.344 0.783 -12.024 1.00 90.19 93 LEU A N 1
ATOM 700 C CA . LEU A 1 93 ? 4.519 1.297 -10.935 1.00 90.19 93 LEU A CA 1
ATOM 701 C C . LEU A 1 93 ? 4.254 2.790 -11.137 1.00 90.19 93 LEU A C 1
ATOM 703 O O . LEU A 1 93 ? 5.091 3.637 -10.834 1.00 90.19 93 LEU A O 1
ATOM 707 N N . GLN A 1 94 ? 3.057 3.096 -11.628 1.00 91.38 94 GLN A N 1
ATOM 708 C CA . GLN A 1 94 ? 2.587 4.458 -11.887 1.00 91.38 94 GLN A CA 1
ATOM 709 C C . GLN A 1 94 ? 1.399 4.842 -10.993 1.00 91.38 94 GLN A C 1
ATOM 711 O O . GLN A 1 94 ? 0.677 3.953 -10.524 1.00 91.38 94 GLN A O 1
ATOM 716 N N . PRO A 1 95 ? 1.150 6.149 -10.789 1.00 94.06 95 PRO A N 1
ATOM 717 C CA . PRO A 1 95 ? 2.015 7.272 -11.165 1.00 94.06 95 PRO A CA 1
ATOM 718 C C . PRO A 1 95 ? 3.227 7.399 -10.233 1.00 94.06 95 PRO A C 1
ATOM 720 O O . PRO A 1 95 ? 3.156 7.013 -9.063 1.00 94.06 95 PRO A O 1
ATOM 723 N N . GLN A 1 96 ? 4.318 7.978 -10.731 1.00 94.19 96 GLN A N 1
ATOM 724 C CA . GLN A 1 96 ? 5.482 8.327 -9.915 1.00 94.19 96 GLN A CA 1
ATOM 725 C C . GLN A 1 96 ? 5.473 9.797 -9.487 1.00 94.19 96 GLN A C 1
ATOM 727 O O . GLN A 1 96 ? 5.111 10.692 -10.248 1.00 94.19 96 GLN A O 1
ATOM 732 N N . LEU A 1 97 ? 5.929 10.049 -8.263 1.00 93.50 97 LEU A N 1
ATOM 733 C CA . LEU A 1 97 ? 6.201 11.372 -7.724 1.00 93.50 97 LEU A CA 1
ATOM 734 C C . LEU A 1 97 ? 7.677 11.436 -7.332 1.00 93.50 97 LEU A C 1
ATOM 736 O O . LEU A 1 97 ? 8.136 10.677 -6.484 1.00 93.50 97 LEU A O 1
ATOM 740 N N . LEU A 1 98 ? 8.428 12.347 -7.957 1.00 92.00 98 LEU A N 1
ATOM 741 C CA . LEU A 1 98 ? 9.863 12.541 -7.702 1.00 92.00 98 LEU A CA 1
ATOM 742 C C . LEU A 1 98 ? 10.714 11.261 -7.877 1.00 92.00 98 LEU A C 1
ATOM 744 O O . LEU A 1 98 ? 11.732 11.127 -7.202 1.00 92.00 98 LEU A O 1
ATOM 748 N N . GLY A 1 99 ? 10.309 10.358 -8.780 1.00 90.50 99 GLY A N 1
ATOM 749 C CA . GLY A 1 99 ? 10.979 9.074 -9.037 1.00 90.50 99 GLY A CA 1
ATOM 750 C C . GLY A 1 99 ? 10.535 7.926 -8.125 1.00 90.50 99 GLY A C 1
ATOM 751 O O . GLY A 1 99 ? 11.113 6.845 -8.189 1.00 90.50 99 GLY A O 1
ATOM 752 N N . VAL A 1 100 ? 9.528 8.146 -7.270 1.00 94.00 100 VAL A N 1
ATOM 753 C CA . VAL A 1 100 ? 8.959 7.120 -6.385 1.00 94.00 100 VAL A CA 1
ATOM 754 C C . VAL A 1 100 ? 7.486 6.886 -6.732 1.00 94.00 100 VAL A C 1
ATOM 756 O O . VAL A 1 100 ? 6.707 7.842 -6.745 1.00 94.00 100 VAL A O 1
ATOM 759 N N . PRO A 1 101 ? 7.048 5.640 -6.978 1.00 96.12 101 PRO A N 1
ATOM 760 C CA . PRO A 1 101 ? 5.646 5.331 -7.232 1.00 96.12 101 PRO A CA 1
ATOM 761 C C . PRO A 1 101 ? 4.747 5.733 -6.063 1.00 96.12 101 PRO A C 1
ATOM 763 O O . PRO A 1 101 ? 4.949 5.276 -4.941 1.00 96.12 101 PRO A O 1
ATOM 766 N N . VAL A 1 102 ? 3.696 6.516 -6.317 1.00 9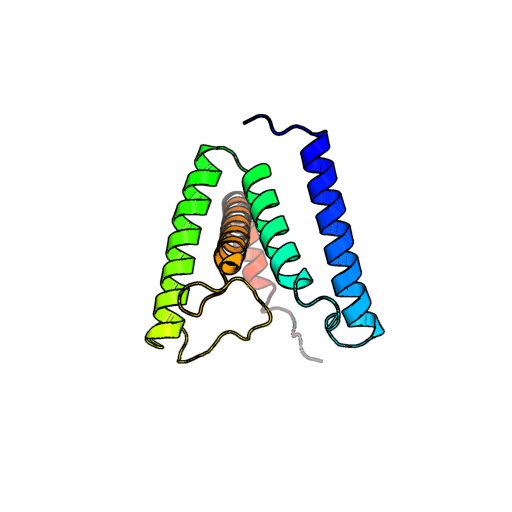5.94 102 VAL A N 1
ATOM 767 C CA . VAL A 1 102 ? 2.744 6.978 -5.283 1.00 95.94 102 VAL A CA 1
ATOM 768 C C . VAL A 1 102 ? 2.105 5.800 -4.539 1.00 95.94 102 VAL A C 1
ATOM 770 O O . VAL A 1 102 ? 1.814 5.878 -3.345 1.00 95.94 102 VAL A O 1
ATOM 773 N N . VAL A 1 103 ? 1.949 4.664 -5.222 1.00 96.31 103 VAL A N 1
ATOM 774 C CA . VAL A 1 103 ? 1.436 3.417 -4.641 1.00 96.31 103 VAL A CA 1
ATOM 775 C C . VAL A 1 103 ? 2.319 2.855 -3.520 1.00 96.31 103 VAL A C 1
ATOM 777 O O . VAL A 1 103 ? 1.822 2.082 -2.700 1.00 96.31 103 VAL A O 1
ATOM 780 N N . MET A 1 104 ? 3.577 3.297 -3.391 1.00 96.38 104 MET A N 1
ATOM 781 C CA . MET A 1 104 ? 4.435 2.942 -2.255 1.00 96.38 104 MET A CA 1
ATOM 782 C C . MET A 1 104 ? 3.924 3.485 -0.928 1.00 96.38 104 MET A C 1
ATOM 784 O O . MET A 1 104 ? 4.152 2.858 0.104 1.00 96.38 104 MET A O 1
ATOM 788 N N . LEU A 1 105 ? 3.130 4.560 -0.931 1.00 96.81 105 LEU A N 1
ATOM 789 C CA . LEU A 1 105 ? 2.402 4.972 0.268 1.00 96.81 105 LEU A CA 1
ATOM 790 C C . LEU A 1 105 ? 1.493 3.836 0.775 1.00 96.81 105 LEU A C 1
ATOM 792 O O . LEU A 1 105 ? 1.422 3.572 1.974 1.00 96.81 105 LEU A O 1
ATOM 796 N N . SER A 1 106 ? 0.843 3.112 -0.142 1.00 97.19 106 SER A N 1
ATOM 797 C CA . SER A 1 106 ? 0.010 1.955 0.202 1.00 97.19 106 SER A CA 1
ATOM 798 C C . SER A 1 106 ? 0.837 0.772 0.689 1.00 97.19 106 SER A C 1
ATOM 800 O O . SER A 1 106 ? 0.453 0.134 1.669 1.00 97.19 106 SER A O 1
ATOM 802 N N . ALA A 1 107 ? 1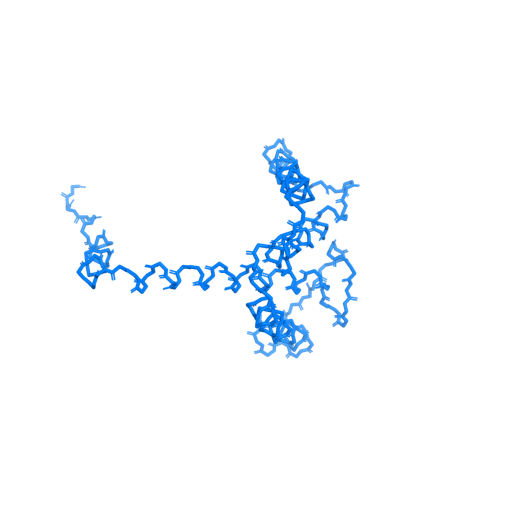.996 0.520 0.075 1.00 96.88 107 ALA A N 1
ATOM 803 C CA . ALA A 1 107 ? 2.922 -0.515 0.532 1.00 96.88 107 ALA A CA 1
ATOM 804 C C . ALA A 1 107 ? 3.390 -0.260 1.978 1.00 96.88 107 ALA A C 1
ATOM 806 O O . ALA A 1 107 ? 3.301 -1.157 2.821 1.00 96.88 107 ALA A O 1
ATOM 807 N N . TRP A 1 108 ? 3.780 0.978 2.301 1.00 97.69 108 TRP A N 1
ATOM 808 C CA . TRP A 1 108 ? 4.135 1.376 3.664 1.00 97.69 108 TRP A CA 1
ATOM 809 C C . TRP A 1 108 ? 2.971 1.209 4.645 1.00 97.69 108 TRP A C 1
ATOM 811 O O . TRP A 1 108 ? 3.169 0.679 5.738 1.00 97.69 108 TRP A O 1
ATOM 821 N N . MET A 1 109 ? 1.746 1.588 4.265 1.00 96.94 109 MET A N 1
ATOM 822 C CA . MET A 1 109 ? 0.567 1.372 5.117 1.00 96.94 109 MET A CA 1
ATOM 823 C C . MET A 1 109 ? 0.334 -0.113 5.424 1.00 96.94 109 MET A C 1
ATOM 825 O O . MET A 1 109 ? 0.083 -0.464 6.580 1.00 96.94 109 MET A O 1
ATOM 829 N N . VAL A 1 110 ? 0.428 -0.986 4.417 1.00 97.00 110 VAL A N 1
ATOM 830 C CA . VAL A 1 110 ? 0.267 -2.440 4.586 1.00 97.00 110 VAL A CA 1
ATOM 831 C C . VAL A 1 110 ? 1.348 -2.997 5.508 1.00 97.00 110 VAL A C 1
ATOM 833 O O . VAL A 1 110 ? 1.019 -3.689 6.475 1.00 97.00 110 VAL A O 1
ATOM 836 N N . LEU A 1 111 ? 2.614 -2.647 5.265 1.00 97.06 111 LEU A N 1
ATOM 837 C CA . LEU A 1 111 ? 3.748 -3.080 6.081 1.00 97.06 111 LEU A CA 1
ATOM 838 C C . LEU A 1 111 ? 3.571 -2.668 7.547 1.00 97.06 111 LEU A C 1
ATOM 840 O O . LEU A 1 111 ? 3.638 -3.507 8.444 1.00 97.06 111 LEU A O 1
ATOM 844 N N . LEU A 1 112 ? 3.288 -1.391 7.798 1.00 96.62 112 LEU A N 1
ATOM 845 C CA . LEU A 1 112 ? 3.138 -0.856 9.152 1.00 96.62 112 LEU A CA 1
ATOM 846 C C . LEU A 1 112 ? 1.924 -1.450 9.874 1.00 96.62 112 LEU A C 1
ATOM 848 O O . LEU A 1 112 ? 2.011 -1.781 11.059 1.00 96.62 112 LEU A O 1
ATOM 852 N N . SER A 1 113 ? 0.806 -1.633 9.166 1.00 95.19 113 SER A N 1
ATOM 853 C CA . SER A 1 113 ? -0.377 -2.308 9.708 1.00 95.19 113 SER A CA 1
ATOM 854 C C . SER A 1 113 ? -0.064 -3.753 10.099 1.00 95.19 113 SER A C 1
ATOM 856 O O . SER A 1 113 ? -0.416 -4.183 11.201 1.00 95.19 113 SER A O 1
ATOM 858 N N . TYR A 1 114 ? 0.650 -4.489 9.243 1.00 94.81 114 TYR A N 1
ATOM 859 C CA . TYR A 1 114 ? 1.058 -5.863 9.522 1.00 94.81 114 TYR A CA 1
ATOM 860 C C . TYR A 1 114 ? 2.007 -5.949 10.723 1.00 94.81 114 TYR A C 1
ATOM 862 O O . TYR A 1 114 ? 1.744 -6.709 11.657 1.00 94.81 114 TYR A O 1
ATOM 870 N N . VAL A 1 115 ? 3.057 -5.122 10.759 1.00 94.25 115 VAL A N 1
ATOM 871 C CA . VAL A 1 115 ? 4.016 -5.065 11.877 1.00 94.25 115 VAL A CA 1
ATOM 872 C C . VAL A 1 115 ? 3.300 -4.740 13.185 1.00 94.25 115 VAL A C 1
ATOM 874 O O . VAL A 1 115 ? 3.503 -5.412 14.196 1.00 94.25 115 VAL A O 1
ATOM 877 N N . ARG A 1 116 ? 2.395 -3.759 13.177 1.00 91.81 116 ARG A N 1
ATOM 878 C CA . ARG A 1 116 ? 1.592 -3.405 14.351 1.00 91.81 116 ARG A CA 1
ATOM 879 C C . ARG A 1 116 ? 0.719 -4.571 14.817 1.00 91.81 116 ARG A C 1
ATOM 881 O O . ARG A 1 116 ? 0.642 -4.829 16.020 1.00 91.81 116 ARG A O 1
ATOM 888 N N . GLN A 1 117 ? 0.067 -5.282 13.897 1.00 90.56 117 GLN A N 1
ATOM 889 C CA . GLN A 1 117 ? -0.720 -6.470 14.232 1.00 90.56 117 GLN A CA 1
ATOM 890 C C . GLN A 1 117 ? 0.164 -7.567 14.831 1.00 90.56 117 GLN A C 1
ATOM 892 O O . GLN A 1 117 ? -0.190 -8.120 15.876 1.00 90.56 117 GLN A O 1
ATOM 897 N N . LEU A 1 118 ? 1.328 -7.829 14.236 1.00 91.12 118 LEU A N 1
ATOM 898 C CA . LEU A 1 118 ? 2.297 -8.812 14.717 1.00 91.12 118 LEU A CA 1
ATOM 899 C C . LEU A 1 118 ? 2.774 -8.478 16.138 1.00 91.12 118 LEU A C 1
ATOM 901 O O . LEU A 1 118 ? 2.666 -9.315 17.034 1.00 91.12 118 LEU A O 1
ATOM 905 N N . LEU A 1 119 ? 3.198 -7.235 16.376 1.00 89.56 119 LEU A N 1
ATOM 906 C CA . LEU A 1 119 ? 3.625 -6.760 17.695 1.00 89.56 119 LEU A CA 1
ATOM 907 C C . LEU A 1 119 ? 2.495 -6.840 18.729 1.00 89.56 119 LEU A C 1
ATOM 909 O O . LEU A 1 119 ? 2.731 -7.214 19.878 1.00 89.56 119 LEU A O 1
ATOM 913 N N . SER A 1 120 ? 1.253 -6.543 18.334 1.00 87.50 120 SER A N 1
ATOM 914 C CA . SER A 1 120 ? 0.100 -6.659 19.236 1.00 87.50 120 SER A CA 1
ATOM 915 C C . SER A 1 120 ? -0.170 -8.105 19.664 1.00 87.50 120 SER A C 1
ATOM 917 O O . SER A 1 120 ? -0.565 -8.340 20.808 1.00 87.50 120 SER A O 1
ATOM 919 N N . ARG A 1 121 ? 0.074 -9.075 18.771 1.00 84.38 121 ARG A N 1
ATOM 920 C CA . ARG A 1 121 ? -0.039 -10.507 19.071 1.00 84.38 121 ARG A CA 1
ATOM 921 C C . ARG A 1 121 ? 1.095 -10.958 19.981 1.00 84.38 121 ARG A C 1
ATOM 923 O O . ARG A 1 121 ? 0.816 -11.610 20.978 1.00 84.38 121 ARG A O 1
ATOM 930 N N . LEU A 1 122 ? 2.328 -10.544 19.692 1.00 81.81 122 LEU A N 1
ATOM 931 C CA . LEU A 1 122 ? 3.504 -10.862 20.503 1.00 81.81 122 LEU A CA 1
ATOM 932 C C . LEU A 1 122 ? 3.355 -10.358 21.944 1.00 81.81 122 LEU A C 1
ATOM 934 O O . LEU A 1 122 ? 3.560 -11.111 22.887 1.00 81.81 122 LEU A O 1
ATOM 938 N N . ARG A 1 123 ? 2.893 -9.113 22.121 1.00 80.62 123 ARG A N 1
ATOM 939 C CA . ARG A 1 123 ? 2.656 -8.519 23.448 1.00 80.62 123 ARG A CA 1
ATOM 940 C C . ARG A 1 123 ? 1.567 -9.239 24.249 1.00 80.62 123 ARG A C 1
ATOM 942 O O . ARG A 1 123 ? 1.536 -9.137 25.469 1.00 80.62 123 ARG A O 1
ATOM 949 N N . ARG A 1 124 ? 0.632 -9.908 23.568 1.00 74.94 124 ARG A N 1
ATOM 950 C CA . ARG A 1 124 ? -0.443 -10.680 24.206 1.00 74.94 124 ARG A CA 1
ATOM 951 C C . ARG A 1 124 ? -0.028 -12.111 24.545 1.00 74.94 124 ARG A C 1
ATOM 953 O O . ARG A 1 124 ? -0.791 -12.786 25.229 1.00 74.94 124 ARG A O 1
ATOM 960 N N . GLN A 1 125 ? 1.136 -12.578 24.091 1.00 69.19 125 GLN A N 1
ATOM 961 C CA . GLN A 1 125 ? 1.638 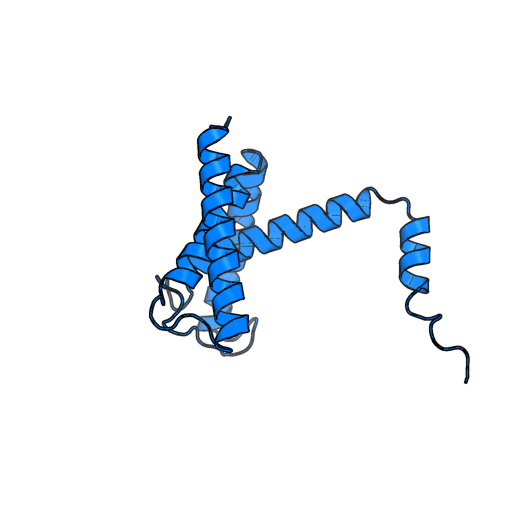-13.893 24.471 1.00 69.19 125 GLN A CA 1
ATOM 962 C C . GLN A 1 125 ? 2.367 -13.824 25.819 1.00 69.19 125 GLN A C 1
ATOM 964 O O . GLN A 1 125 ? 3.134 -12.890 26.057 1.00 69.19 125 GLN A O 1
ATOM 969 N N . PRO A 1 126 ? 2.152 -14.801 26.715 1.00 69.00 126 PRO A N 1
ATOM 970 C CA . PRO A 1 126 ? 2.913 -14.890 27.949 1.00 69.00 126 PRO A CA 1
ATOM 971 C C . PRO A 1 126 ? 4.393 -15.168 27.642 1.00 69.00 126 PRO A C 1
ATOM 973 O O . PRO A 1 126 ? 4.716 -15.958 26.753 1.00 69.00 126 PRO A O 1
ATOM 976 N N . ALA A 1 127 ? 5.293 -14.533 28.398 1.00 69.44 127 ALA A N 1
ATOM 977 C CA . ALA A 1 127 ? 6.738 -14.517 28.139 1.00 69.44 127 ALA A CA 1
ATOM 978 C C . ALA A 1 127 ? 7.380 -15.915 27.993 1.00 69.44 127 ALA A C 1
ATOM 980 O O . ALA A 1 127 ? 8.376 -16.067 27.291 1.00 69.44 127 ALA A O 1
ATOM 981 N N . TRP A 1 128 ? 6.786 -16.950 28.595 1.00 68.81 128 TRP A N 1
ATOM 982 C CA . TRP A 1 128 ? 7.272 -18.328 28.507 1.00 68.81 128 TRP A CA 1
ATOM 983 C C . TRP A 1 128 ? 7.084 -18.966 27.116 1.00 68.81 128 TRP A C 1
ATOM 985 O O . TRP A 1 128 ? 7.924 -19.760 26.703 1.00 68.81 128 TRP A O 1
ATOM 995 N N . LEU A 1 129 ? 6.053 -18.588 26.346 1.00 67.50 129 LEU A N 1
ATOM 996 C CA . LEU A 1 129 ? 5.876 -19.067 24.963 1.00 67.50 129 LEU A CA 1
ATOM 997 C C . LEU A 1 129 ? 6.909 -18.452 24.008 1.00 67.50 129 LEU A C 1
ATOM 999 O O . LEU A 1 129 ? 7.357 -19.112 23.072 1.00 67.50 129 LEU A O 1
ATOM 1003 N N . LEU A 1 130 ? 7.336 -17.214 24.277 1.00 68.06 130 LEU A N 1
ATOM 1004 C CA . LEU A 1 130 ? 8.406 -16.549 23.527 1.00 68.06 130 LEU A CA 1
ATOM 1005 C C . LEU A 1 130 ? 9.768 -17.191 23.808 1.00 68.06 130 LEU A C 1
ATOM 1007 O O . LEU A 1 130 ? 10.553 -17.387 22.882 1.00 68.06 130 LEU A O 1
ATOM 1011 N N . ALA A 1 131 ? 10.012 -17.580 25.063 1.00 66.69 131 ALA A N 1
ATOM 1012 C CA . ALA A 1 131 ? 11.219 -18.301 25.459 1.00 66.69 131 ALA A CA 1
ATOM 1013 C C . ALA A 1 131 ? 11.323 -19.684 24.782 1.00 66.69 131 ALA A C 1
ATOM 1015 O O . ALA A 1 131 ? 12.390 -20.045 24.287 1.00 66.69 131 ALA A O 1
ATOM 1016 N N . LEU A 1 132 ? 10.211 -20.423 24.675 1.00 67.31 132 LEU A N 1
ATOM 1017 C CA . LEU A 1 132 ? 10.170 -21.717 23.977 1.00 67.31 132 LEU A CA 1
ATOM 1018 C C . LEU A 1 132 ? 10.296 -21.575 22.450 1.00 67.31 132 LEU A C 1
ATOM 1020 O O . LEU A 1 132 ? 10.962 -22.387 21.807 1.00 67.31 132 LEU A O 1
ATOM 1024 N N . GLY A 1 133 ? 9.707 -20.529 21.861 1.00 61.56 133 GLY A N 1
ATOM 1025 C CA . GLY A 1 133 ? 9.814 -20.245 20.425 1.00 61.56 133 GLY A CA 1
ATOM 1026 C C . GLY A 1 133 ? 11.235 -19.889 19.973 1.00 61.56 133 GLY A C 1
ATOM 1027 O O . GLY A 1 133 ? 11.635 -20.260 18.872 1.00 61.56 133 GLY A O 1
ATOM 1028 N N . PHE A 1 134 ? 12.023 -19.236 20.833 1.00 54.62 134 PHE A N 1
ATOM 1029 C CA . PHE A 1 134 ? 13.430 -18.920 20.554 1.00 54.62 134 PHE A CA 1
ATOM 1030 C C . PHE A 1 134 ? 14.366 -20.132 20.721 1.00 54.62 134 PHE A C 1
ATOM 1032 O O . PHE A 1 134 ? 15.393 -20.210 20.052 1.00 54.62 134 PHE A O 1
ATOM 1039 N N . GLN A 1 135 ? 14.006 -21.111 21.560 1.00 47.19 135 GLN A N 1
ATOM 1040 C CA . GLN A 1 135 ? 14.782 -22.349 21.741 1.00 47.19 135 GLN A CA 1
ATOM 1041 C C . GLN A 1 135 ? 14.502 -23.416 20.666 1.00 47.19 135 GLN A C 1
ATOM 1043 O O . GLN A 1 135 ? 15.370 -24.244 20.384 1.00 47.19 135 GLN A O 1
ATOM 1048 N N . GLY A 1 136 ? 13.342 -23.374 20.000 1.00 45.03 136 GLY A N 1
ATOM 1049 C CA . GLY A 1 136 ? 12.973 -24.330 18.945 1.00 45.03 136 GLY A CA 1
ATOM 1050 C C . GLY A 1 136 ? 13.822 -24.263 17.663 1.00 45.03 136 GLY A C 1
ATOM 1051 O O . GLY A 1 136 ? 13.782 -25.199 16.868 1.00 45.03 136 GLY A O 1
ATOM 1052 N N . GLY A 1 137 ? 14.608 -23.195 17.465 1.00 44.47 137 GLY A N 1
ATOM 1053 C CA . GLY A 1 137 ? 15.534 -23.051 16.333 1.00 44.47 137 GLY A CA 1
ATOM 1054 C C . GLY A 1 137 ? 16.908 -23.708 16.530 1.00 44.47 137 GLY A C 1
ATOM 1055 O O . GLY A 1 137 ? 17.613 -23.923 15.551 1.00 44.47 137 GLY A O 1
ATOM 1056 N N . LEU A 1 138 ? 17.285 -24.057 17.768 1.00 48.66 138 LEU A N 1
ATOM 1057 C CA . LEU A 1 138 ? 18.605 -24.623 18.100 1.00 48.66 138 LEU A CA 1
ATOM 1058 C C . LEU A 1 138 ? 18.582 -26.126 18.424 1.00 48.66 138 LEU A C 1
ATOM 1060 O O . LEU A 1 138 ? 19.638 -26.723 18.596 1.00 48.66 138 LEU A O 1
ATOM 1064 N N . LEU A 1 139 ? 17.404 -26.761 18.465 1.00 48.25 139 LEU A N 1
ATOM 1065 C CA . LEU A 1 139 ? 17.250 -28.184 18.813 1.00 48.25 139 LEU A CA 1
ATOM 1066 C C . LEU A 1 139 ? 16.773 -29.065 17.643 1.00 48.25 139 LEU A C 1
ATOM 1068 O O . LEU A 1 139 ? 16.129 -30.091 17.851 1.00 48.25 139 LEU A O 1
ATOM 1072 N N . ARG A 1 140 ? 17.107 -28.700 16.399 1.00 50.16 140 ARG A N 1
ATOM 1073 C CA . ARG A 1 140 ? 17.035 -29.616 15.245 1.00 50.16 140 ARG A CA 1
ATOM 1074 C C . ARG A 1 140 ? 18.411 -29.832 14.624 1.00 50.16 140 ARG A C 1
ATOM 1076 O O . ARG A 1 140 ? 18.632 -29.515 13.464 1.00 50.16 140 ARG A O 1
ATOM 1083 N N . ASN A 1 141 ? 19.319 -30.398 15.409 1.00 47.28 141 ASN A N 1
ATOM 1084 C CA . ASN A 1 141 ? 20.272 -31.372 14.887 1.00 47.28 141 ASN A CA 1
ATOM 1085 C C . ASN A 1 141 ? 20.754 -32.285 16.026 1.00 47.28 141 ASN A C 1
ATOM 1087 O O . ASN A 1 141 ? 21.729 -31.952 16.701 1.00 47.28 141 ASN A O 1
ATOM 1091 N N . PRO A 1 142 ? 20.080 -33.414 16.301 1.00 46.28 142 PRO A N 1
ATOM 1092 C CA . PRO A 1 142 ? 20.768 -34.543 16.883 1.00 46.28 142 PRO A CA 1
ATOM 1093 C C . PRO A 1 142 ? 21.438 -35.308 15.739 1.00 46.28 142 PRO A C 1
ATOM 1095 O O . PRO A 1 142 ? 20.785 -35.680 14.768 1.00 46.28 142 PRO A O 1
ATOM 1098 N N . ALA A 1 143 ? 22.742 -35.504 15.883 1.00 48.66 143 ALA A N 1
ATOM 1099 C CA . ALA A 1 143 ? 23.568 -36.389 15.081 1.00 48.66 143 ALA A CA 1
ATOM 1100 C C . ALA A 1 143 ? 22.808 -37.593 14.485 1.00 48.66 143 ALA A C 1
ATOM 1102 O O . ALA A 1 143 ? 22.255 -38.404 15.231 1.00 48.66 143 ALA A O 1
ATOM 1103 N N . ALA A 1 144 ? 22.851 -37.709 13.157 1.00 39.81 144 ALA A N 1
ATOM 1104 C CA . ALA A 1 144 ? 22.811 -38.954 12.391 1.00 39.81 144 ALA A CA 1
ATOM 1105 C C . ALA A 1 144 ? 23.383 -38.684 10.994 1.00 39.81 144 ALA A C 1
ATOM 1107 O O . ALA A 1 144 ? 22.875 -37.752 10.328 1.00 39.81 144 ALA A O 1
#

Sequence (144 aa):
MKFNRIVFSILVCAYAVMWAGGLGHYILLGRPPLDAPWAASAFLLLAGILVIASSSGRDSLSLLAAASIGFLAEILGVRYGFIFSPYQYTEVLQPQLLGVPVVMLSAWMVLLSYVRQLLSRLRRQPAWLLALGFQGGLLRNPAA

Foldseek 3Di:
DPPDPVVLVVLVVVLVVLVCQQVVCCVPPVDGPPVCLCSVQVNLVSLLVNLLNPDDPVVSVVLLVQLVVVQVVVLCCQPPVPPPRHDADDPSQDDDDNRHRPSSSSVSSNVVSVVVVVVVVVVPDDVVVVVVVVVVVVPPDDDD

pLDDT: mean 85.93, std 14.22, range [39.81, 97.69]